Protein AF-A0A7C2A4U9-F1 (afdb_monomer_lite)

Secondary structure (DSSP, 8-state):
-EEEEETTTTEEEEESSHHHHHHHHHHHHHHHHTSTTPPPP-SPP------------------

Foldseek 3Di:
DDKDADPQQRDIADDPDPVGRVVRSVVVVVVLVVDPPRDGDPDDDDDDDDDDDDDDDPPPPDD

pLDDT: mean 89.01, std 13.23, range [51.5, 98.69]

Radius of gyration: 19.57 Å; chains: 1; bounding box: 30×30×60 Å

Sequence (63 aa):
MYVAWCPELDIASQGENIEKALRNLKEAIELYLEDEDAKVPSSPIFLTTIEVKNAKAAHSIGA

Structure (mmCIF, N/CA/C/O backbone):
data_AF-A0A7C2A4U9-F1
#
_entry.id   AF-A0A7C2A4U9-F1
#
loop_
_atom_site.group_PDB
_atom_site.id
_atom_site.type_symbol
_atom_site.label_atom_id
_atom_site.label_alt_id
_atom_site.label_comp_id
_atom_site.label_asym_id
_atom_site.label_entity_id
_atom_site.label_seq_id
_atom_site.pdbx_PDB_ins_code
_atom_site.Cartn_x
_atom_site.Cartn_y
_atom_site.Cartn_z
_atom_site.occupancy
_atom_site.B_iso_or_equiv
_atom_site.auth_seq_id
_atom_site.auth_comp_id
_atom_site.auth_asym_id
_atom_site.auth_atom_id
_atom_site.pdbx_PDB_model_num
ATOM 1 N N . MET A 1 1 ? 8.645 7.732 -10.616 1.00 89.62 1 MET A N 1
ATOM 2 C CA . MET A 1 1 ? 7.356 7.418 -9.974 1.00 89.62 1 MET A CA 1
ATOM 3 C C . MET A 1 1 ? 7.551 6.141 -9.187 1.00 89.62 1 MET A C 1
ATOM 5 O O . MET A 1 1 ? 8.008 5.167 -9.771 1.00 89.62 1 MET A O 1
ATOM 9 N N . TYR A 1 2 ? 7.273 6.175 -7.891 1.00 98.31 2 TYR A N 1
ATOM 10 C CA . TYR A 1 2 ? 7.386 5.046 -6.973 1.00 98.31 2 TYR A CA 1
ATOM 11 C C . TYR A 1 2 ? 6.008 4.727 -6.407 1.00 98.31 2 TYR A C 1
ATOM 13 O O . TYR A 1 2 ? 5.198 5.636 -6.231 1.00 98.31 2 TYR A O 1
ATOM 21 N N . VAL A 1 3 ? 5.760 3.451 -6.126 1.00 98.06 3 VAL A N 1
ATOM 22 C CA . VAL A 1 3 ? 4.521 2.959 -5.517 1.00 98.06 3 VAL A CA 1
ATOM 23 C C . VAL A 1 3 ? 4.881 2.246 -4.222 1.00 98.06 3 VAL A C 1
ATOM 25 O O . VAL A 1 3 ? 5.832 1.466 -4.191 1.00 98.06 3 VAL A O 1
ATOM 28 N N . ALA A 1 4 ? 4.130 2.526 -3.165 1.00 98.19 4 ALA A N 1
ATOM 29 C CA . ALA A 1 4 ? 4.170 1.804 -1.904 1.00 98.19 4 ALA A CA 1
ATOM 30 C C . ALA A 1 4 ? 2.803 1.144 -1.688 1.00 98.19 4 ALA A C 1
ATOM 32 O O . ALA A 1 4 ? 1.776 1.734 -2.020 1.00 98.19 4 ALA A O 1
ATOM 33 N N . TRP A 1 5 ? 2.783 -0.075 -1.157 1.00 97.19 5 TRP A N 1
ATOM 34 C CA . TRP A 1 5 ? 1.563 -0.867 -1.001 1.00 97.19 5 TRP A CA 1
ATOM 35 C C . TRP A 1 5 ? 1.592 -1.620 0.329 1.00 97.19 5 TRP A C 1
ATOM 37 O O . TRP A 1 5 ? 2.628 -2.172 0.696 1.00 97.19 5 TRP A O 1
ATOM 47 N N . CYS A 1 6 ? 0.463 -1.612 1.035 1.00 94.69 6 CYS A N 1
ATOM 48 C CA . CYS A 1 6 ? 0.171 -2.421 2.213 1.00 94.69 6 CYS A CA 1
ATOM 49 C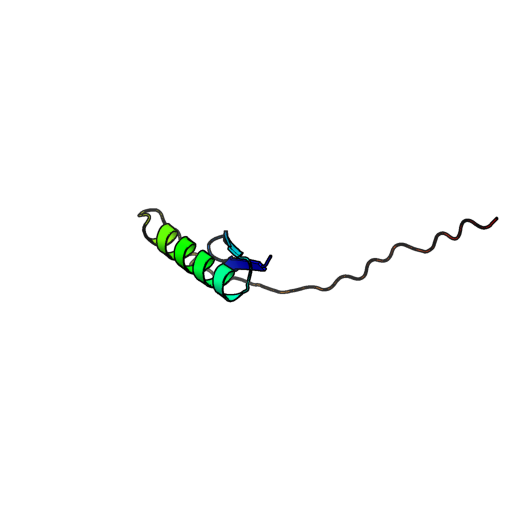 C . CYS A 1 6 ? -0.824 -3.516 1.794 1.00 94.69 6 CYS A C 1
ATOM 51 O O . CYS A 1 6 ? -2.019 -3.228 1.668 1.00 94.69 6 CYS A O 1
ATOM 53 N N . PRO A 1 7 ? -0.349 -4.750 1.538 1.00 92.12 7 PRO A N 1
ATOM 54 C CA . PRO A 1 7 ? -1.200 -5.853 1.095 1.00 92.12 7 PRO A CA 1
ATOM 55 C C . PRO A 1 7 ? -2.291 -6.228 2.098 1.00 92.12 7 PRO A C 1
ATOM 57 O O . PRO A 1 7 ? -3.349 -6.700 1.702 1.00 92.12 7 PRO A O 1
ATOM 60 N N . GLU A 1 8 ? -2.040 -6.030 3.391 1.00 91.19 8 GLU A N 1
ATOM 61 C CA . GLU A 1 8 ? -2.971 -6.362 4.465 1.00 91.19 8 GLU A CA 1
ATOM 62 C C . GLU A 1 8 ? -4.263 -5.549 4.354 1.00 91.19 8 GLU A C 1
ATOM 64 O O . GLU A 1 8 ? -5.355 -6.086 4.502 1.00 91.19 8 GLU A O 1
ATOM 69 N N . LEU A 1 9 ? -4.145 -4.254 4.074 1.00 92.75 9 LEU A N 1
ATOM 70 C CA . LEU A 1 9 ? -5.294 -3.350 3.987 1.00 92.75 9 LEU A CA 1
ATOM 71 C C . LEU A 1 9 ? -5.762 -3.123 2.545 1.00 92.75 9 LEU A C 1
ATOM 73 O O . LEU A 1 9 ? -6.754 -2.437 2.331 1.00 92.75 9 LEU A O 1
ATOM 77 N N . ASP A 1 10 ? -5.043 -3.682 1.570 1.00 93.12 10 ASP A N 1
ATOM 78 C CA . ASP A 1 10 ? -5.181 -3.379 0.144 1.00 93.12 10 ASP A CA 1
ATOM 79 C C . ASP A 1 10 ? -5.126 -1.866 -0.155 1.00 93.12 10 ASP A C 1
ATOM 81 O O . ASP A 1 10 ? -5.890 -1.315 -0.947 1.00 93.12 10 ASP A O 1
ATOM 85 N N . ILE A 1 11 ? -4.195 -1.171 0.507 1.00 96.38 11 ILE A N 1
ATOM 86 C CA . ILE A 1 11 ? -3.994 0.276 0.360 1.00 96.38 11 ILE A CA 1
ATOM 87 C C . ILE A 1 11 ? -2.666 0.523 -0.340 1.00 96.38 11 ILE A C 1
ATOM 89 O O . ILE A 1 11 ? -1.616 0.050 0.097 1.00 96.38 11 ILE A O 1
ATOM 93 N N . ALA A 1 12 ? -2.696 1.306 -1.414 1.00 97.88 12 ALA A N 1
ATOM 94 C CA . ALA A 1 12 ? -1.507 1.734 -2.135 1.00 97.88 12 ALA A CA 1
ATOM 95 C C . ALA A 1 12 ? -1.419 3.258 -2.212 1.00 97.88 12 ALA A C 1
ATOM 97 O O . ALA A 1 12 ? -2.422 3.968 -2.243 1.00 97.88 12 ALA A O 1
ATOM 98 N N . SER A 1 13 ? -0.194 3.760 -2.310 1.00 98.44 13 SER A N 1
ATOM 99 C CA . SER A 1 13 ? 0.093 5.166 -2.568 1.00 98.44 13 SER A CA 1
ATOM 100 C C . SER A 1 13 ? 1.234 5.301 -3.580 1.00 98.44 13 SER A C 1
ATOM 102 O O . SER A 1 13 ? 2.023 4.376 -3.784 1.00 98.44 13 SER A O 1
ATOM 104 N N . GLN A 1 14 ? 1.336 6.471 -4.211 1.00 98.25 14 GLN A N 1
ATOM 105 C CA . GLN A 1 14 ? 2.414 6.798 -5.141 1.00 98.25 14 GLN A CA 1
ATOM 106 C C . GLN A 1 14 ? 3.142 8.087 -4.753 1.00 98.25 14 GLN A C 1
ATOM 108 O O . GLN A 1 14 ? 2.574 8.976 -4.114 1.00 98.25 14 GLN A O 1
ATOM 113 N N . GLY A 1 15 ? 4.401 8.204 -5.176 1.00 98.31 15 GLY A N 1
ATOM 114 C CA . GLY A 1 15 ? 5.250 9.365 -4.922 1.00 98.31 15 GLY A CA 1
ATOM 115 C C . GLY A 1 15 ? 6.344 9.567 -5.971 1.00 98.31 15 GLY A C 1
ATOM 116 O O . GLY A 1 15 ? 6.722 8.661 -6.715 1.00 98.31 15 GLY A O 1
ATOM 117 N N . GLU A 1 16 ? 6.877 10.787 -6.036 1.00 98.25 16 GLU A N 1
ATOM 118 C CA . GLU A 1 16 ? 7.992 11.134 -6.932 1.00 98.25 16 GLU A CA 1
ATOM 119 C C . GLU A 1 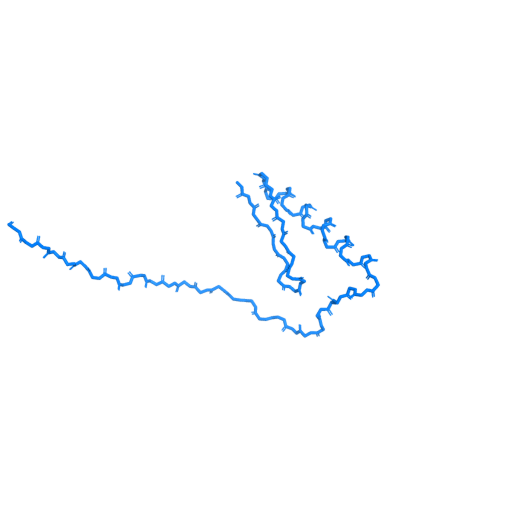16 ? 9.316 10.466 -6.519 1.00 98.25 16 GLU A C 1
ATOM 121 O O . GLU A 1 16 ? 10.144 10.156 -7.376 1.00 98.25 16 GLU A O 1
ATOM 126 N N . ASN A 1 17 ? 9.462 10.165 -5.225 1.00 98.56 17 ASN A N 1
ATOM 127 C CA . ASN A 1 17 ? 10.552 9.413 -4.605 1.00 98.56 17 ASN A CA 1
ATOM 128 C C . ASN A 1 17 ? 9.996 8.387 -3.596 1.00 98.56 17 ASN A C 1
ATOM 130 O O . ASN A 1 17 ? 8.790 8.363 -3.319 1.00 98.56 17 ASN A O 1
ATOM 134 N N . ILE A 1 18 ? 10.878 7.529 -3.076 1.00 98.38 18 ILE A N 1
ATOM 135 C CA . ILE A 1 18 ? 10.530 6.448 -2.141 1.00 98.38 18 ILE A CA 1
ATOM 136 C C . ILE A 1 18 ? 9.946 7.029 -0.850 1.00 98.38 18 ILE A C 1
ATOM 138 O O . ILE A 1 18 ? 8.900 6.581 -0.384 1.00 98.38 18 ILE A O 1
ATOM 142 N N . GLU A 1 19 ? 10.574 8.070 -0.305 1.00 98.50 19 GLU A N 1
ATOM 143 C CA . GLU A 1 19 ? 10.186 8.707 0.953 1.00 98.50 19 GLU A CA 1
ATOM 144 C C . GLU A 1 19 ? 8.762 9.263 0.882 1.00 98.50 19 GLU A C 1
ATOM 146 O O . GLU A 1 19 ? 7.973 9.106 1.813 1.00 98.50 19 GLU A O 1
ATOM 151 N N . LYS A 1 20 ? 8.402 9.885 -0.244 1.00 98.50 20 LYS A N 1
ATOM 152 C CA . LYS A 1 20 ? 7.067 10.436 -0.465 1.00 98.50 20 LYS A CA 1
ATOM 153 C C . LYS A 1 20 ? 6.021 9.349 -0.660 1.00 98.50 20 LYS A C 1
ATOM 155 O O . LYS A 1 20 ? 4.940 9.489 -0.104 1.00 98.50 20 LYS A O 1
ATOM 160 N N . ALA A 1 21 ? 6.327 8.272 -1.385 1.00 98.69 21 ALA A N 1
ATOM 161 C CA . ALA A 1 21 ? 5.409 7.138 -1.505 1.00 98.69 21 ALA A CA 1
ATOM 162 C C . ALA A 1 21 ? 5.141 6.484 -0.133 1.00 98.69 21 ALA A C 1
ATOM 164 O O . ALA A 1 21 ? 3.999 6.170 0.196 1.00 98.69 21 ALA A O 1
ATOM 165 N N . LEU A 1 22 ? 6.168 6.345 0.712 1.00 98.69 22 LEU A N 1
ATOM 166 C CA . LEU A 1 22 ? 6.013 5.810 2.068 1.00 98.69 22 LEU A CA 1
ATOM 167 C C . LEU A 1 22 ? 5.219 6.749 2.983 1.00 98.69 22 LEU A C 1
ATOM 169 O O . LEU A 1 22 ? 4.317 6.292 3.679 1.00 98.69 22 LEU A O 1
ATOM 173 N N . ARG A 1 23 ? 5.508 8.058 2.962 1.00 98.62 23 ARG A N 1
ATOM 174 C CA . ARG A 1 23 ? 4.747 9.045 3.744 1.00 98.62 23 ARG A CA 1
ATOM 175 C C . ARG A 1 23 ? 3.273 9.062 3.338 1.00 98.62 23 ARG A C 1
ATOM 177 O O . ARG A 1 23 ? 2.414 8.966 4.203 1.00 98.62 23 ARG A O 1
ATOM 184 N N . ASN A 1 24 ? 2.997 9.113 2.037 1.00 98.44 24 ASN A N 1
ATOM 185 C CA . ASN A 1 24 ? 1.634 9.095 1.513 1.00 98.44 24 ASN A CA 1
ATOM 186 C C . ASN A 1 24 ? 0.903 7.788 1.882 1.00 98.44 24 ASN A C 1
ATOM 188 O O . ASN A 1 24 ? -0.287 7.815 2.176 1.00 98.44 24 ASN A O 1
ATOM 192 N N . LEU A 1 25 ? 1.601 6.642 1.885 1.00 98.69 25 LEU A N 1
ATOM 193 C CA . LEU A 1 25 ? 1.013 5.364 2.302 1.00 98.69 25 LEU A CA 1
ATOM 194 C C . LEU A 1 25 ? 0.664 5.380 3.793 1.00 98.69 25 LEU A C 1
ATOM 196 O O . LEU A 1 25 ? -0.412 4.925 4.163 1.00 98.69 25 LEU A O 1
ATOM 200 N N . LYS A 1 26 ? 1.545 5.929 4.635 1.00 98.56 26 LYS A N 1
ATOM 201 C CA . LYS A 1 26 ? 1.292 6.077 6.070 1.00 98.56 26 LYS A CA 1
ATOM 202 C C . LYS A 1 26 ? 0.041 6.920 6.333 1.00 98.56 26 LYS A C 1
ATOM 204 O O . LYS A 1 26 ? -0.833 6.464 7.057 1.00 98.56 26 LYS A O 1
ATOM 209 N N . GLU A 1 27 ? -0.058 8.091 5.706 1.00 98.44 27 GLU A N 1
ATOM 210 C CA . GLU A 1 27 ? -1.225 8.977 5.836 1.00 98.44 27 GLU A CA 1
ATOM 211 C C . GLU A 1 27 ? -2.517 8.275 5.382 1.00 98.44 27 GLU A C 1
ATOM 213 O O . GLU A 1 27 ? -3.533 8.346 6.065 1.00 98.44 27 GLU A O 1
ATOM 218 N N . ALA A 1 28 ? -2.479 7.535 4.268 1.00 98.00 28 ALA A N 1
ATOM 219 C CA . ALA A 1 28 ? -3.639 6.785 3.780 1.00 98.00 28 ALA A CA 1
ATOM 220 C C . ALA A 1 28 ? -4.086 5.669 4.744 1.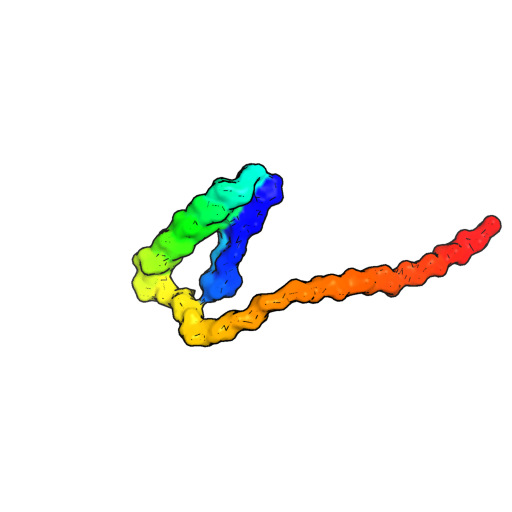00 98.00 28 ALA A C 1
ATOM 222 O O . ALA A 1 28 ? -5.283 5.443 4.905 1.00 98.00 28 ALA A O 1
ATOM 223 N N . ILE A 1 29 ? -3.138 4.982 5.389 1.00 97.56 29 ILE A N 1
ATOM 224 C CA . ILE A 1 29 ? -3.431 3.956 6.399 1.00 97.56 29 ILE A CA 1
ATOM 225 C C . ILE A 1 29 ? -4.014 4.593 7.664 1.00 97.56 29 ILE A C 1
ATOM 227 O O . ILE A 1 29 ? -4.995 4.080 8.191 1.00 97.56 29 ILE A O 1
ATOM 231 N N . GLU A 1 30 ? -3.436 5.698 8.144 1.00 97.56 30 GLU A N 1
ATOM 232 C CA . GLU A 1 30 ? -3.951 6.431 9.309 1.00 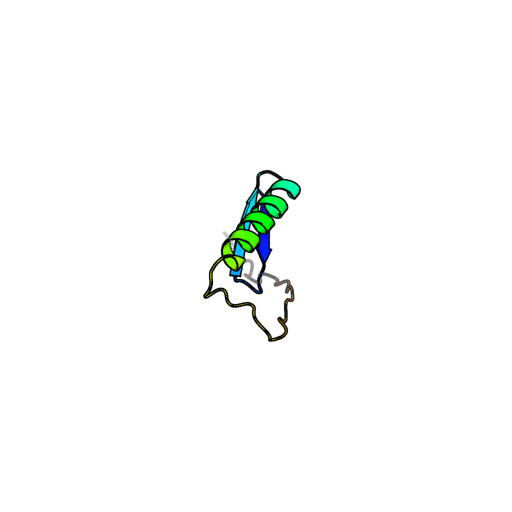97.56 30 GLU A CA 1
ATOM 233 C C . GLU A 1 30 ? -5.402 6.869 9.070 1.00 97.56 30 GLU A C 1
ATOM 235 O O . GLU A 1 30 ? -6.260 6.563 9.891 1.00 97.56 30 GLU A O 1
ATOM 240 N N . LEU A 1 31 ? -5.697 7.446 7.900 1.00 97.06 31 LEU A N 1
ATOM 241 C CA . LEU A 1 31 ? -7.058 7.826 7.508 1.00 97.06 31 LEU A CA 1
ATOM 242 C C . LEU A 1 31 ? -8.025 6.635 7.433 1.00 97.06 31 LEU A C 1
ATOM 244 O O . LEU A 1 31 ? -9.178 6.767 7.825 1.00 97.06 31 LEU A O 1
ATOM 248 N N . TYR A 1 32 ? -7.586 5.474 6.935 1.00 96.19 32 TYR A N 1
ATOM 249 C CA . TYR A 1 32 ? -8.432 4.275 6.898 1.00 96.19 32 TYR A CA 1
ATOM 250 C C . TYR A 1 32 ? -8.775 3.770 8.304 1.00 96.19 32 TYR A C 1
ATOM 252 O O . TYR A 1 32 ? -9.901 3.353 8.547 1.00 96.19 32 TYR A O 1
ATOM 260 N N . LEU A 1 33 ? -7.815 3.805 9.231 1.00 95.75 33 LEU A N 1
ATOM 261 C CA . LEU A 1 33 ? -7.996 3.311 10.599 1.00 95.75 33 LEU A CA 1
ATOM 262 C C . LEU A 1 33 ? -8.816 4.253 11.494 1.00 95.75 33 LEU A C 1
ATOM 264 O O . LEU A 1 33 ? -9.195 3.850 12.592 1.00 95.75 33 LEU A O 1
ATOM 268 N N . GLU A 1 34 ? -9.081 5.483 11.052 1.00 96.38 34 GLU A N 1
ATOM 269 C CA . GLU A 1 34 ? -10.012 6.404 11.716 1.00 96.38 34 GLU A CA 1
ATOM 270 C C . GLU A 1 34 ? -11.490 6.025 11.495 1.00 96.38 34 GLU A C 1
ATOM 272 O O . GLU A 1 34 ? -12.350 6.508 12.231 1.00 96.38 34 GLU A O 1
ATOM 277 N N . ASP A 1 35 ? -11.799 5.166 10.516 1.00 94.06 35 ASP A N 1
ATOM 278 C CA . ASP A 1 35 ? -13.159 4.689 10.242 1.00 94.06 35 ASP A CA 1
ATOM 279 C C . ASP A 1 35 ? -13.606 3.637 11.281 1.00 94.06 35 ASP A C 1
ATOM 281 O O . ASP A 1 35 ? -12.866 2.701 11.597 1.00 94.06 35 ASP A O 1
ATOM 285 N N . GLU A 1 36 ? -14.833 3.755 11.804 1.00 90.31 36 GLU A N 1
ATOM 286 C CA . GLU A 1 36 ? -15.401 2.799 12.771 1.00 90.31 36 GLU A CA 1
ATOM 287 C C . GLU A 1 36 ? -15.530 1.381 12.186 1.00 90.31 36 GLU A C 1
ATOM 289 O O . GLU A 1 36 ? -15.448 0.396 12.924 1.00 90.31 36 GLU A O 1
ATOM 294 N N . ASP A 1 37 ? -15.678 1.270 10.862 1.00 93.00 37 ASP A N 1
ATOM 295 C CA . ASP A 1 37 ? -15.800 0.001 10.141 1.00 93.00 37 ASP A CA 1
ATOM 296 C C . ASP A 1 37 ? -14.452 -0.535 9.617 1.00 93.00 37 ASP A C 1
ATOM 298 O O . ASP A 1 37 ? -14.418 -1.538 8.887 1.00 93.00 37 ASP A O 1
ATOM 302 N N . ALA A 1 38 ? -13.329 0.096 9.984 1.00 93.38 38 ALA A N 1
ATOM 303 C CA . ALA A 1 38 ? -11.999 -0.311 9.550 1.00 93.38 38 ALA A CA 1
ATOM 304 C C . ALA A 1 38 ? -11.701 -1.769 9.933 1.00 93.38 38 ALA A C 1
ATOM 306 O O . ALA A 1 38 ? -11.699 -2.171 11.100 1.00 93.38 38 ALA A O 1
ATOM 307 N N . LYS A 1 39 ? -11.385 -2.587 8.926 1.00 89.94 39 LYS A N 1
ATOM 308 C CA . LYS A 1 39 ? -11.006 -3.991 9.116 1.00 89.94 39 LYS A CA 1
ATOM 309 C C . LYS A 1 39 ? -9.502 -4.133 9.021 1.00 89.94 39 LYS A C 1
ATOM 311 O O . LYS A 1 39 ? -8.921 -3.870 7.970 1.00 89.94 39 LYS A O 1
ATOM 316 N N . VAL A 1 40 ? -8.897 -4.617 10.100 1.00 86.44 40 VAL A N 1
ATOM 317 C CA . VAL A 1 40 ? -7.511 -5.084 10.106 1.00 86.44 40 VAL A CA 1
ATOM 318 C C . VAL A 1 40 ? -7.536 -6.610 10.000 1.00 86.44 40 VAL A C 1
ATOM 320 O O . VAL A 1 40 ? -8.156 -7.260 10.850 1.00 86.44 40 VAL A O 1
ATOM 323 N N . PRO A 1 41 ? -6.914 -7.215 8.973 1.00 84.00 41 PRO A N 1
ATOM 324 C CA . PRO A 1 41 ? -6.854 -8.664 8.871 1.00 84.00 41 PRO A CA 1
ATOM 325 C C . PRO A 1 41 ? -6.176 -9.263 10.101 1.00 84.00 41 PRO A C 1
ATOM 327 O O . PRO A 1 41 ? -5.092 -8.848 10.501 1.00 84.00 41 PRO A O 1
ATOM 330 N N . SER A 1 42 ? -6.802 -10.281 10.684 1.00 81.75 42 SER A N 1
ATOM 331 C CA . SER A 1 42 ? -6.257 -11.034 11.820 1.00 81.75 42 SER A CA 1
AT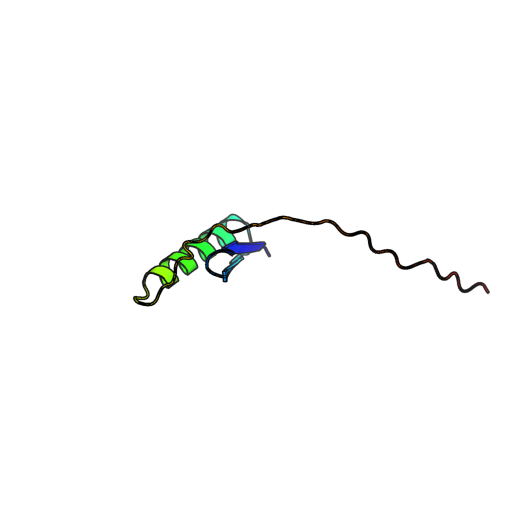OM 332 C C . SER A 1 42 ? -5.465 -12.276 11.400 1.00 81.75 42 SER A C 1
ATOM 334 O O . SER A 1 42 ? -4.891 -12.963 12.242 1.00 81.75 42 SER A O 1
ATOM 336 N N . SER A 1 43 ? -5.461 -12.595 10.103 1.00 83.38 43 SER A N 1
ATOM 337 C CA . SER A 1 43 ? -4.818 -13.788 9.550 1.00 83.38 43 SER A CA 1
ATOM 338 C C . SER A 1 43 ? -3.454 -13.456 8.942 1.00 83.38 43 SER A C 1
ATOM 340 O O . SER A 1 43 ? -3.286 -12.371 8.386 1.00 83.38 43 SER A O 1
ATOM 342 N N . PRO A 1 44 ? -2.481 -14.381 9.007 1.00 82.12 44 PRO A N 1
ATOM 343 C CA . PRO A 1 44 ? -1.163 -14.165 8.426 1.00 82.12 44 PRO A CA 1
ATOM 344 C C . PRO A 1 44 ? -1.242 -14.068 6.898 1.00 82.12 44 PRO A C 1
ATOM 346 O O . PRO A 1 44 ? -1.873 -14.908 6.252 1.00 82.12 44 PRO A O 1
ATOM 349 N N . ILE A 1 45 ? -0.564 -13.074 6.317 1.00 84.31 45 ILE A N 1
ATOM 350 C CA . ILE A 1 45 ? -0.390 -12.974 4.864 1.00 84.31 45 ILE A CA 1
ATOM 351 C C . ILE A 1 45 ? 0.826 -13.797 4.426 1.00 84.31 45 ILE A C 1
ATOM 353 O O . ILE A 1 45 ? 1.856 -13.815 5.102 1.00 84.31 45 ILE A O 1
ATOM 357 N N . PHE A 1 46 ? 0.731 -14.461 3.275 1.00 90.25 46 PHE A N 1
ATOM 358 C CA . PHE A 1 46 ? 1.883 -15.057 2.600 1.00 90.25 46 PHE A CA 1
ATOM 359 C C . PHE A 1 46 ? 2.218 -14.211 1.372 1.00 90.25 46 PHE A C 1
ATOM 361 O O . PHE A 1 46 ? 1.539 -14.294 0.351 1.00 90.25 46 PHE A O 1
ATOM 368 N N . LEU A 1 47 ? 3.258 -13.383 1.482 1.00 90.81 47 LEU A N 1
ATOM 369 C CA . LEU A 1 47 ? 3.772 -12.573 0.381 1.00 90.81 47 LEU A CA 1
ATOM 370 C C . LEU A 1 47 ? 5.073 -13.191 -0.139 1.00 90.81 47 LEU A C 1
ATOM 372 O O . LEU A 1 47 ? 6.023 -13.391 0.616 1.00 90.81 47 LEU A O 1
ATOM 376 N N . THR A 1 48 ? 5.124 -13.489 -1.436 1.00 93.81 48 THR A N 1
ATOM 377 C CA . THR A 1 48 ? 6.324 -14.007 -2.099 1.00 93.81 48 THR A CA 1
ATOM 378 C C . THR A 1 48 ? 6.464 -13.402 -3.490 1.00 93.81 48 THR A C 1
ATOM 380 O O . THR A 1 48 ? 5.474 -13.011 -4.110 1.00 93.81 48 THR A O 1
ATOM 383 N N . THR A 1 49 ? 7.692 -13.318 -3.988 1.00 93.31 49 THR A N 1
ATOM 384 C CA . THR A 1 49 ? 7.991 -12.889 -5.353 1.00 93.31 49 THR A CA 1
ATOM 385 C C . THR A 1 49 ? 8.411 -14.102 -6.174 1.00 93.31 49 THR A C 1
ATOM 387 O O . THR A 1 49 ? 9.205 -14.928 -5.727 1.00 93.31 49 THR A O 1
ATOM 390 N N . ILE A 1 50 ? 7.867 -14.223 -7.385 1.00 94.69 50 ILE A N 1
ATOM 391 C CA . ILE A 1 50 ? 8.254 -15.261 -8.344 1.00 94.69 50 ILE A CA 1
ATOM 392 C C . ILE A 1 50 ? 8.813 -14.607 -9.605 1.00 94.69 50 ILE A C 1
ATOM 394 O O . ILE A 1 50 ? 8.247 -13.646 -10.123 1.00 94.69 50 ILE A O 1
ATOM 398 N N . GLU A 1 51 ? 9.922 -15.137 -10.109 1.00 92.44 51 GLU A N 1
ATOM 399 C CA . GLU A 1 51 ? 10.478 -14.756 -11.406 1.00 92.44 51 GLU A CA 1
ATOM 400 C C . GLU A 1 51 ? 10.045 -15.784 -12.458 1.00 92.44 51 GLU A C 1
ATOM 402 O O . GLU A 1 51 ? 10.136 -16.993 -12.233 1.00 92.44 51 GLU A O 1
ATOM 407 N N . VAL A 1 52 ? 9.578 -15.322 -13.621 1.00 92.44 52 VAL A N 1
ATOM 408 C CA . VAL A 1 52 ? 9.151 -16.191 -14.727 1.00 92.44 52 VAL A CA 1
ATOM 409 C C . VAL A 1 52 ? 9.951 -15.884 -15.991 1.00 92.44 52 VAL A C 1
ATOM 411 O O . VAL A 1 52 ? 10.135 -14.726 -16.361 1.00 92.44 52 VAL A O 1
ATOM 414 N N . LYS A 1 53 ? 10.420 -16.924 -16.691 1.00 90.94 53 LYS A N 1
ATOM 415 C CA . LYS A 1 53 ? 11.083 -16.779 -17.997 1.00 90.94 53 LYS A CA 1
ATOM 416 C C . LYS A 1 53 ? 10.041 -16.800 -19.112 1.00 90.94 53 LYS A C 1
ATOM 418 O O . LYS A 1 53 ? 9.216 -17.708 -19.173 1.00 90.94 53 LYS A O 1
ATOM 423 N N . ASN A 1 54 ? 10.103 -15.834 -20.025 1.00 79.06 54 ASN A N 1
ATOM 424 C CA . ASN A 1 54 ? 9.230 -15.797 -21.196 1.00 79.06 54 ASN A CA 1
ATOM 425 C C . ASN A 1 54 ? 9.806 -16.699 -22.300 1.00 79.06 54 ASN A C 1
ATOM 427 O O . ASN A 1 54 ? 10.786 -16.344 -22.952 1.00 79.06 54 ASN A O 1
ATOM 431 N N . ALA A 1 55 ? 9.226 -17.883 -22.496 1.00 68.56 55 ALA A N 1
ATOM 432 C CA . ALA A 1 55 ? 9.581 -18.771 -23.598 1.00 68.56 55 ALA A CA 1
ATOM 433 C C . ALA A 1 55 ? 8.600 -18.564 -24.761 1.00 68.56 55 ALA A C 1
ATOM 435 O O . ALA A 1 55 ? 7.622 -19.297 -24.902 1.00 68.56 55 ALA A O 1
ATOM 436 N N . LYS A 1 56 ? 8.865 -17.573 -25.620 1.00 63.00 56 LYS A N 1
ATOM 437 C CA . LYS A 1 56 ? 8.339 -17.579 -26.991 1.00 63.00 56 LYS A CA 1
ATOM 438 C C . LYS A 1 56 ? 9.493 -17.700 -27.975 1.00 63.00 56 LYS A C 1
ATOM 440 O O . LYS A 1 56 ? 10.394 -16.870 -28.021 1.00 63.00 56 LYS A O 1
ATOM 445 N N . ALA A 1 57 ? 9.439 -18.816 -28.692 1.00 56.12 57 ALA A N 1
ATOM 446 C CA . ALA A 1 57 ? 10.408 -19.307 -29.647 1.00 56.12 57 ALA A CA 1
ATOM 447 C C . ALA A 1 57 ? 10.684 -18.293 -30.759 1.00 56.12 57 ALA A C 1
ATOM 449 O O . ALA A 1 57 ? 9.760 -17.697 -31.315 1.00 56.12 57 ALA A O 1
ATOM 450 N N . ALA A 1 5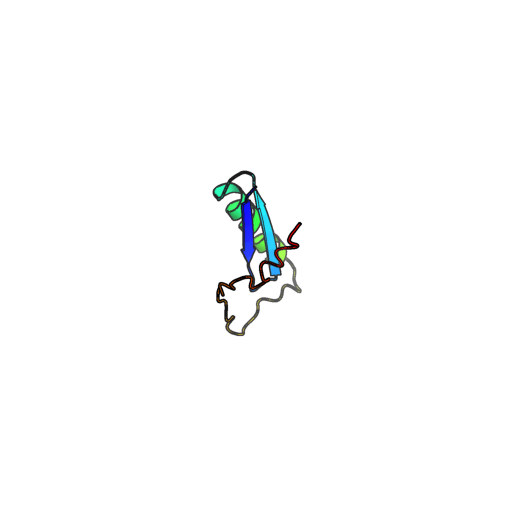8 ? 11.959 -18.164 -31.121 1.00 56.91 58 ALA A N 1
ATOM 451 C CA . ALA A 1 58 ? 12.360 -17.593 -32.391 1.00 56.91 58 ALA A CA 1
ATOM 452 C C . ALA A 1 58 ? 11.687 -18.394 -33.516 1.00 56.91 58 ALA A C 1
ATOM 454 O O . ALA A 1 58 ? 12.083 -19.517 -33.815 1.00 56.91 58 ALA A O 1
ATOM 455 N N . HIS A 1 59 ? 10.645 -17.833 -34.123 1.00 56.47 59 HIS A N 1
ATOM 456 C CA . HIS A 1 59 ? 10.224 -18.257 -35.448 1.00 56.47 59 HIS A CA 1
ATOM 457 C C . HIS A 1 59 ? 11.051 -17.426 -36.425 1.00 56.47 59 HIS A C 1
ATOM 459 O O . HIS A 1 59 ? 10.700 -16.296 -36.757 1.00 56.47 59 HIS A O 1
ATOM 465 N N . SER A 1 60 ? 12.212 -17.950 -36.815 1.00 59.53 60 SER A N 1
ATOM 466 C CA . SER A 1 60 ? 12.937 -17.429 -37.967 1.00 59.53 60 SER A CA 1
ATOM 467 C C . SER A 1 60 ? 12.077 -17.694 -39.198 1.00 59.53 60 SER A C 1
ATOM 469 O O . SER A 1 60 ? 12.011 -18.825 -39.679 1.00 59.53 60 SER A O 1
ATOM 471 N N . ILE A 1 61 ? 11.390 -16.667 -39.688 1.00 58.69 61 ILE A N 1
ATOM 472 C CA . ILE A 1 61 ? 10.853 -16.682 -41.045 1.00 58.69 61 ILE A CA 1
ATOM 473 C C . ILE A 1 61 ? 12.062 -16.451 -41.950 1.00 58.69 61 ILE A C 1
ATOM 475 O O . ILE A 1 61 ? 12.574 -15.337 -42.036 1.00 58.69 61 ILE A O 1
ATOM 479 N N . GLY A 1 62 ? 12.597 -17.538 -42.503 1.00 60.88 62 GLY A N 1
ATOM 480 C CA . GLY A 1 62 ? 13.655 -17.474 -43.503 1.00 60.88 62 GLY A CA 1
ATOM 481 C C . GLY A 1 62 ? 13.123 -16.868 -44.801 1.00 60.88 62 GLY A C 1
ATOM 482 O O . GLY A 1 62 ? 12.020 -17.211 -45.231 1.00 60.88 62 GLY A O 1
ATOM 483 N N . ALA A 1 63 ? 13.918 -15.986 -45.400 1.00 51.50 63 ALA A N 1
ATOM 484 C CA . ALA A 1 63 ? 13.831 -15.565 -46.792 1.00 51.50 63 ALA A CA 1
ATOM 485 C C . ALA A 1 63 ? 15.247 -15.574 -47.373 1.00 51.50 63 ALA A C 1
ATOM 487 O O . ALA A 1 63 ? 16.172 -15.159 -46.633 1.00 51.50 63 ALA A O 1
#